Protein AF-A0A7V5PG20-F1 (afdb_monomer)

Mean predicted aligned error: 12.93 Å

Radius of gyration: 19.05 Å; Cα contacts (8 Å, |Δi|>4): 39; chains: 1; bounding box: 41×44×41 Å

Secondary structure (DSSP, 8-state):
-EE-TTT--EE-TT-SB-TTT--B---SS------------------------

Nearest PDB structures (foldseek):
  3b08-assembly1_B  TM=6.495E-01  e=9.567E-01  Mus musculus
  7yui-assembly1_B  TM=6.368E-01  e=1.544E+00  Homo sapiens
  3b08-assembly3_H  TM=6.521E-01  e=2.123E+00  Mus musculus
  9dby-assembly1_M  TM=6.607E-01  e=2.697E+00  Homo sapiens
  2cr8-assembly1_A  TM=5.787E-01  e=3.710E+00  Homo sapiens

pLDDT: mean 75.17, std 14.84, range [47.62, 93.94]

Solvent-accessible surface area (backbone atoms only — not comparable to full-atom values): 3998 Å² total; per-residue (Å²): 128,44,64,37,92,86,78,64,47,84,32,60,82,90,50,58,47,30,92,88,79,66,48,71,50,85,67,97,71,88,79,92,74,93,72,80,81,83,77,81,75,83,89,75,80,85,86,82,80,81,82,84,126

Structure (mmCIF, N/CA/C/O backbone):
data_AF-A0A7V5PG20-F1
#
_entry.id   AF-A0A7V5PG20-F1
#
loop_
_atom_site.group_PDB
_atom_site.id
_atom_site.type_symbol
_atom_site.label_atom_id
_atom_site.label_alt_id
_atom_site.label_comp_id
_atom_site.label_asym_id
_atom_site.label_entity_id
_atom_site.label_seq_id
_atom_site.pdbx_PDB_ins_code
_atom_site.Cartn_x
_atom_site.Cartn_y
_atom_site.Cartn_z
_atom_site.occupancy
_atom_site.B_iso_or_equiv
_atom_site.auth_seq_id
_atom_site.auth_comp_id
_atom_site.auth_asym_id
_atom_site.auth_atom_id
_atom_site.pdbx_PDB_model_num
ATOM 1 N N . MET A 1 1 ? -11.555 -3.798 -0.838 1.00 76.81 1 MET A N 1
ATOM 2 C CA . MET A 1 1 ? -10.932 -3.396 0.445 1.00 76.81 1 MET A CA 1
ATOM 3 C C . MET A 1 1 ? -9.688 -4.229 0.696 1.00 76.81 1 MET A C 1
ATOM 5 O O . MET A 1 1 ? -9.791 -5.422 0.967 1.00 76.81 1 MET A O 1
ATOM 9 N N . ILE A 1 2 ? -8.515 -3.604 0.604 1.00 87.56 2 ILE A N 1
ATOM 10 C CA . ILE A 1 2 ? -7.216 -4.259 0.797 1.00 87.56 2 ILE A CA 1
ATOM 11 C C . ILE A 1 2 ? -6.582 -3.734 2.082 1.00 87.56 2 ILE A C 1
ATOM 13 O O . ILE A 1 2 ? -6.666 -2.549 2.377 1.00 87.56 2 ILE A O 1
ATOM 17 N N . TYR A 1 3 ? -5.912 -4.595 2.844 1.00 90.62 3 TYR A N 1
ATOM 18 C CA . TYR A 1 3 ? -5.138 -4.173 4.010 1.00 90.62 3 TYR A CA 1
ATOM 19 C C . TYR A 1 3 ? -3.647 -4.231 3.714 1.00 90.62 3 TYR A C 1
ATOM 21 O O . TYR A 1 3 ? -3.139 -5.190 3.127 1.00 90.62 3 TYR A O 1
ATOM 29 N N . CYS A 1 4 ? -2.925 -3.204 4.153 1.00 91.06 4 CYS A N 1
ATOM 30 C CA . CYS A 1 4 ? -1.482 -3.160 4.015 1.00 91.06 4 CYS A CA 1
ATOM 31 C C . CYS A 1 4 ? -0.836 -4.316 4.785 1.00 91.06 4 CYS A C 1
ATOM 33 O O . CYS A 1 4 ? -0.944 -4.388 6.008 1.00 91.06 4 CYS A O 1
ATOM 35 N N . ARG A 1 5 ? -0.059 -5.155 4.095 1.00 87.69 5 ARG A N 1
ATOM 36 C CA . ARG A 1 5 ? 0.712 -6.241 4.7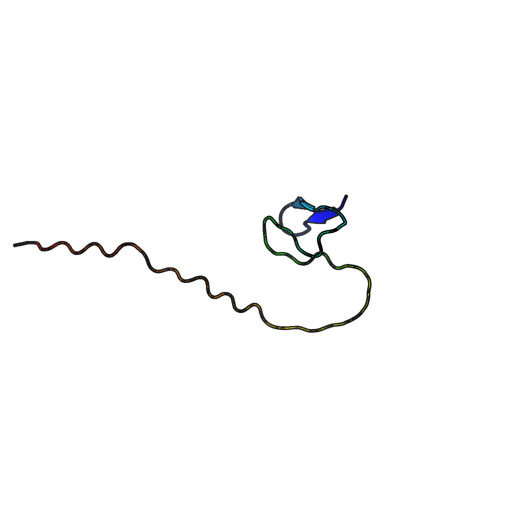23 1.00 87.69 5 ARG A CA 1
ATOM 37 C C . ARG A 1 5 ? 1.780 -5.750 5.706 1.00 87.69 5 ARG A C 1
ATOM 39 O O . ARG A 1 5 ? 2.203 -6.516 6.560 1.00 87.69 5 ARG A O 1
ATOM 46 N N . LYS A 1 6 ? 2.228 -4.496 5.579 1.00 89.00 6 LYS A N 1
ATOM 47 C CA . LYS A 1 6 ? 3.305 -3.934 6.405 1.00 89.00 6 LYS A CA 1
ATOM 48 C C . LYS A 1 6 ? 2.795 -3.235 7.666 1.00 89.00 6 LYS A C 1
ATOM 50 O O . LYS A 1 6 ? 3.419 -3.349 8.711 1.00 89.00 6 LYS A O 1
ATOM 55 N N . CYS A 1 7 ? 1.701 -2.477 7.570 1.00 93.00 7 CYS A N 1
ATOM 56 C CA . CYS A 1 7 ? 1.219 -1.633 8.672 1.00 93.00 7 CYS A CA 1
ATOM 57 C C . CYS A 1 7 ? -0.241 -1.876 9.079 1.00 93.00 7 CYS A C 1
ATOM 59 O O . CYS A 1 7 ? -0.714 -1.226 10.008 1.00 93.00 7 CYS A O 1
ATOM 61 N N . GLY A 1 8 ? -0.968 -2.747 8.369 1.00 92.69 8 GLY A N 1
ATOM 62 C CA . GLY A 1 8 ? -2.374 -3.059 8.639 1.00 92.69 8 GLY A CA 1
ATOM 63 C C . GLY A 1 8 ? -3.375 -1.965 8.256 1.00 92.69 8 GLY A C 1
ATOM 64 O O . GLY A 1 8 ? -4.558 -2.108 8.541 1.00 92.69 8 GLY A O 1
ATOM 65 N N . PHE A 1 9 ? -2.941 -0.868 7.623 1.00 93.94 9 PHE A N 1
ATOM 66 C CA . PHE A 1 9 ? -3.848 0.209 7.218 1.00 93.94 9 PHE A CA 1
ATOM 67 C C . PHE A 1 9 ? -4.777 -0.225 6.081 1.00 93.94 9 PHE A C 1
ATOM 69 O O . PHE A 1 9 ? -4.368 -1.00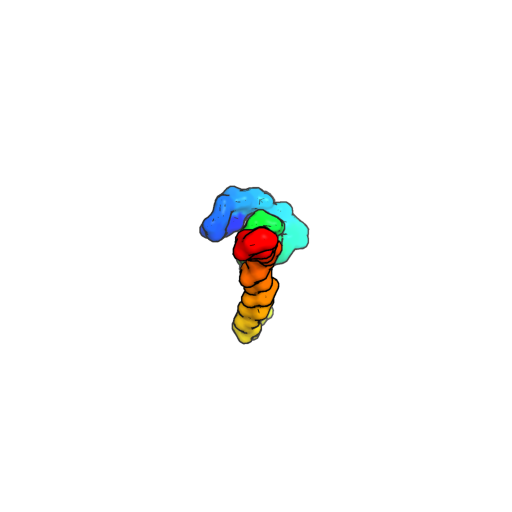1 5.214 1.00 93.94 9 PHE A O 1
ATOM 76 N N . VAL A 1 10 ? -6.001 0.302 6.074 1.00 93.44 10 VAL A N 1
ATOM 77 C CA . VAL A 1 10 ? -6.961 0.075 4.994 1.00 93.44 10 VAL A CA 1
ATOM 78 C C . VAL A 1 10 ? -6.533 0.857 3.754 1.00 93.44 10 VAL A C 1
ATOM 80 O O . VAL A 1 10 ? -6.304 2.063 3.804 1.00 93.44 10 VAL A O 1
ATOM 83 N N . ILE A 1 11 ? -6.375 0.159 2.639 1.00 92.25 11 ILE A N 1
ATOM 84 C CA . ILE A 1 11 ? -5.980 0.729 1.359 1.00 92.25 11 ILE A CA 1
ATOM 85 C C . ILE A 1 11 ? -7.197 0.690 0.426 1.00 92.25 11 ILE A C 1
ATOM 87 O O . ILE A 1 11 ? -7.806 -0.377 0.272 1.00 92.25 11 ILE A O 1
ATOM 91 N N . PRO A 1 12 ? -7.567 1.829 -0.185 1.00 90.38 12 PRO A N 1
ATOM 92 C CA . PRO A 1 12 ? -8.622 1.860 -1.190 1.00 90.38 12 PRO A CA 1
ATOM 93 C C . PRO A 1 12 ? -8.188 1.102 -2.454 1.00 90.38 12 PRO A C 1
ATOM 95 O O . PRO A 1 12 ? -7.010 1.089 -2.804 1.00 90.38 12 PRO A O 1
ATOM 98 N N . ASP A 1 13 ? -9.132 0.467 -3.147 1.00 84.62 13 ASP A N 1
ATOM 99 C CA . ASP A 1 13 ? -8.862 -0.422 -4.292 1.00 84.62 13 ASP A CA 1
ATOM 100 C C . ASP A 1 13 ? -8.285 0.322 -5.530 1.00 84.62 13 ASP A C 1
ATOM 102 O O . ASP A 1 13 ? -7.606 -0.268 -6.384 1.00 84.62 13 ASP A O 1
ATOM 106 N N . ASP A 1 14 ? -8.461 1.646 -5.571 1.00 87.56 14 ASP A N 1
ATOM 107 C CA . ASP A 1 14 ? -7.860 2.559 -6.554 1.00 87.56 14 ASP A CA 1
ATOM 108 C C . ASP A 1 14 ? -6.388 2.892 -6.256 1.00 87.56 14 ASP A C 1
ATOM 110 O O . ASP A 1 14 ? -5.677 3.426 -7.107 1.00 87.56 14 ASP A O 1
ATOM 114 N N . SER A 1 15 ? -5.897 2.579 -5.053 1.00 85.62 15 SER A N 1
ATOM 115 C CA . SER A 1 15 ? -4.518 2.865 -4.659 1.00 85.62 15 SER A CA 1
ATOM 116 C C . SER A 1 15 ? -3.570 1.715 -4.979 1.00 85.62 15 SER A C 1
ATOM 118 O O . SER A 1 15 ? -3.783 0.558 -4.623 1.00 85.62 15 SER A O 1
ATOM 120 N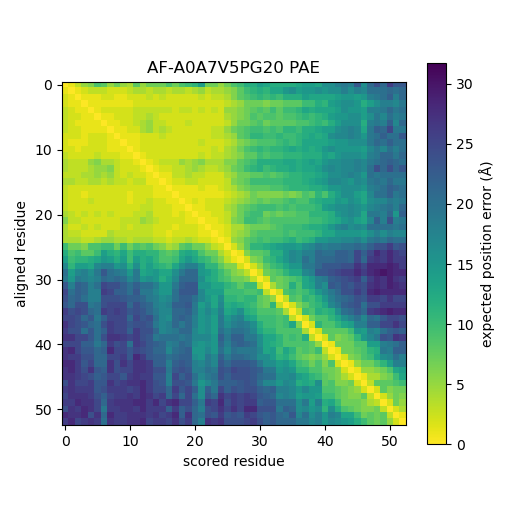 N . VAL A 1 16 ? -2.454 2.071 -5.610 1.00 86.38 16 VAL A N 1
ATOM 121 C CA . VAL A 1 16 ? -1.326 1.178 -5.921 1.00 86.38 16 VAL A CA 1
ATOM 122 C C . VAL A 1 16 ? -0.270 1.133 -4.810 1.00 86.38 16 VAL A C 1
ATOM 124 O O . VAL A 1 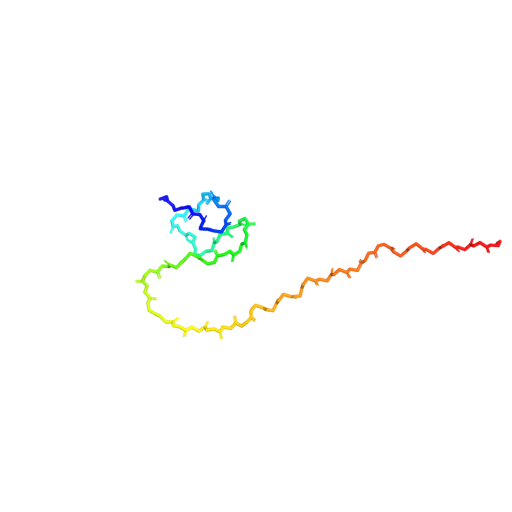16 ? 0.555 0.225 -4.777 1.00 86.38 16 VAL A O 1
ATOM 127 N N . PHE A 1 17 ? -0.313 2.064 -3.852 1.00 90.88 17 PHE A N 1
ATOM 128 C CA . PHE A 1 17 ? 0.593 2.112 -2.701 1.00 90.88 17 PHE A CA 1
ATOM 129 C C . PHE A 1 17 ? -0.175 2.426 -1.417 1.00 90.88 17 PHE A C 1
ATOM 131 O O . PHE A 1 17 ? -1.226 3.061 -1.434 1.00 90.88 17 PHE A O 1
ATOM 138 N N . CYS A 1 18 ? 0.369 2.001 -0.280 1.00 92.00 18 CYS A N 1
ATOM 139 C CA . CYS A 1 18 ? -0.178 2.318 1.028 1.00 92.00 18 CYS A CA 1
ATOM 140 C C . CYS A 1 18 ? 0.068 3.800 1.357 1.00 92.00 18 CYS A C 1
ATOM 142 O O . CYS A 1 18 ? 1.230 4.176 1.535 1.00 92.00 18 CYS A O 1
ATOM 144 N N . PRO A 1 19 ? -0.978 4.625 1.545 1.00 89.69 19 PRO A N 1
ATOM 145 C CA . PRO A 1 19 ? -0.815 6.049 1.849 1.00 89.69 19 PRO A CA 1
ATOM 146 C C . PRO A 1 19 ? -0.191 6.293 3.229 1.00 89.69 19 PRO A C 1
ATOM 148 O O . PRO A 1 19 ? 0.368 7.352 3.484 1.00 89.69 19 PRO A O 1
ATOM 151 N N . LYS A 1 20 ? -0.256 5.304 4.130 1.00 91.56 20 LYS A N 1
ATOM 152 C CA . LYS A 1 20 ? 0.288 5.420 5.486 1.00 91.56 20 LYS A CA 1
ATOM 153 C C . LYS A 1 20 ? 1.790 5.136 5.559 1.00 91.56 20 LYS A C 1
ATOM 155 O O . LYS A 1 20 ? 2.488 5.740 6.363 1.00 91.56 20 LYS A O 1
ATOM 160 N N . CYS A 1 21 ? 2.287 4.160 4.799 1.00 90.69 21 CYS A N 1
ATOM 161 C CA . CYS A 1 21 ? 3.668 3.675 4.943 1.00 90.69 21 CYS A CA 1
ATOM 162 C C . CYS A 1 21 ? 4.444 3.550 3.628 1.00 90.69 21 CYS A C 1
ATOM 164 O O . CYS A 1 21 ? 5.569 3.050 3.642 1.00 90.69 21 CYS A O 1
ATOM 166 N N . GLY A 1 22 ? 3.835 3.920 2.499 1.00 86.44 22 GLY A N 1
ATOM 167 C CA . GLY A 1 22 ? 4.441 3.883 1.167 1.00 86.44 22 GLY A CA 1
ATOM 168 C C . GLY A 1 22 ? 4.647 2.482 0.588 1.00 86.44 22 GLY A C 1
ATOM 169 O O . GLY A 1 22 ? 5.296 2.332 -0.439 1.00 86.44 22 GLY A O 1
ATOM 170 N N . THR A 1 23 ? 4.143 1.426 1.236 1.00 88.81 23 THR A N 1
ATOM 171 C CA . THR A 1 23 ? 4.338 0.052 0.746 1.00 88.81 23 THR A CA 1
ATOM 172 C C . THR A 1 23 ? 3.500 -0.202 -0.503 1.00 88.81 23 THR A C 1
ATOM 174 O O . THR A 1 23 ? 2.292 0.025 -0.440 1.00 88.81 23 THR A O 1
ATOM 177 N N . PRO A 1 24 ? 4.092 -0.697 -1.603 1.00 87.00 24 PRO A N 1
ATOM 178 C CA . PRO A 1 24 ? 3.344 -1.036 -2.805 1.00 87.00 24 PRO A CA 1
ATOM 179 C C . PRO A 1 24 ? 2.320 -2.129 -2.523 1.00 87.00 24 PRO A C 1
ATOM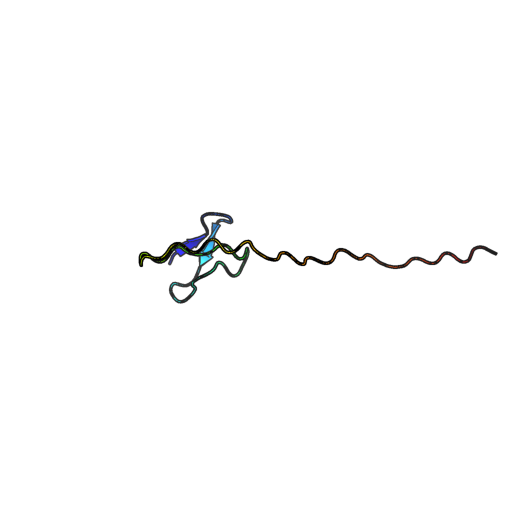 181 O O . PRO A 1 24 ? 2.598 -3.114 -1.833 1.00 87.00 24 PRO A O 1
ATOM 184 N N . VAL A 1 25 ? 1.129 -1.949 -3.077 1.00 85.69 25 VAL A N 1
ATOM 185 C CA . VAL A 1 25 ? 0.108 -2.985 -3.148 1.00 85.69 25 VAL A CA 1
ATOM 186 C C . VAL A 1 25 ? 0.371 -3.731 -4.441 1.00 85.69 25 VAL A C 1
ATOM 188 O O . VAL A 1 25 ? 0.172 -3.181 -5.519 1.00 85.69 25 VAL A O 1
ATOM 191 N N . ALA A 1 26 ? 0.889 -4.954 -4.346 1.00 71.50 26 ALA A N 1
ATOM 192 C CA . ALA A 1 26 ? 1.135 -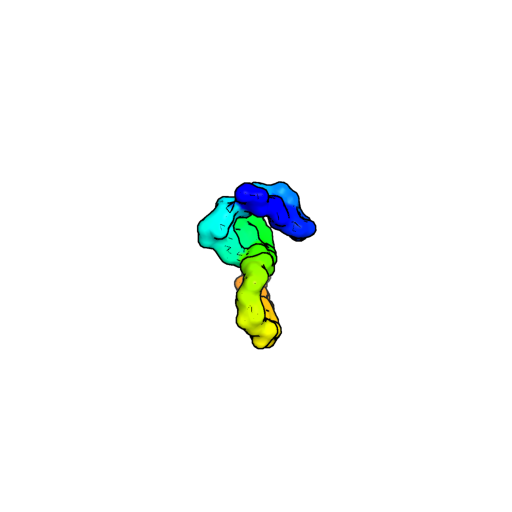5.784 -5.517 1.00 71.50 26 ALA A CA 1
ATOM 193 C C . ALA A 1 26 ? -0.204 -6.064 -6.224 1.00 71.50 26 ALA A C 1
ATOM 195 O O . ALA A 1 26 ? -0.940 -6.964 -5.819 1.00 71.50 26 ALA A O 1
ATOM 196 N N . LYS A 1 27 ? -0.548 -5.264 -7.242 1.00 66.00 27 LYS A N 1
ATOM 197 C CA . LYS A 1 27 ? -1.591 -5.637 -8.198 1.00 66.00 27 LYS A CA 1
ATOM 198 C C . LYS A 1 27 ? -1.045 -6.786 -9.055 1.00 66.00 27 LYS A C 1
ATOM 200 O O . LYS A 1 27 ? 0.148 -6.789 -9.365 1.00 66.00 27 LYS A O 1
ATOM 205 N N . PRO A 1 28 ? -1.872 -7.788 -9.378 1.00 54.84 28 PRO A N 1
ATOM 206 C CA . PRO A 1 28 ? -1.404 -9.020 -9.989 1.00 54.84 28 PRO A CA 1
ATOM 207 C C . PRO A 1 28 ? -1.232 -8.868 -11.503 1.00 54.84 28 PRO A C 1
ATOM 209 O O . PRO A 1 28 ? -1.864 -9.611 -12.228 1.00 54.84 28 PRO A O 1
ATOM 212 N N . GLU A 1 29 ? -0.404 -7.943 -11.993 1.00 60.94 29 GLU A N 1
ATOM 213 C CA . GLU A 1 29 ? -0.002 -7.915 -13.411 1.00 60.94 29 GLU A CA 1
ATOM 214 C C . GLU A 1 29 ? 1.492 -7.561 -13.525 1.00 60.94 29 GLU A C 1
ATOM 216 O O . GLU A 1 29 ? 1.915 -6.416 -13.411 1.00 60.94 29 GLU A O 1
ATOM 221 N N . GLU A 1 30 ? 2.270 -8.643 -13.598 1.00 61.84 30 GLU A N 1
ATOM 222 C CA . GLU A 1 30 ? 3.560 -8.857 -14.265 1.00 61.84 30 GLU A CA 1
ATOM 223 C C . GLU A 1 30 ? 4.490 -7.654 -14.535 1.00 61.84 30 GLU A C 1
ATOM 225 O O . GLU A 1 30 ? 4.251 -6.826 -15.407 1.00 61.84 30 GLU A O 1
ATOM 230 N N . GLY A 1 31 ? 5.653 -7.642 -13.868 1.00 53.81 31 GLY A N 1
ATOM 231 C CA . GLY A 1 31 ? 6.792 -6.820 -14.289 1.00 53.81 31 GLY A CA 1
ATOM 232 C C . GLY A 1 31 ? 7.727 -6.428 -13.154 1.00 53.81 31 GLY A C 1
ATOM 233 O O . GLY A 1 31 ? 7.575 -5.383 -12.529 1.00 53.81 31 GLY A O 1
ATOM 234 N N . LYS A 1 32 ? 8.741 -7.257 -12.888 1.00 60.16 32 LYS A N 1
ATOM 235 C CA . LYS A 1 32 ? 9.860 -6.899 -12.008 1.00 60.16 32 LYS A CA 1
ATOM 236 C C . LYS A 1 32 ? 10.530 -5.623 -12.520 1.00 60.16 32 LYS A C 1
ATOM 238 O O . LYS A 1 32 ? 11.060 -5.609 -13.625 1.00 60.16 32 LYS A O 1
ATOM 243 N N . SER A 1 33 ? 10.623 -4.598 -11.687 1.00 47.62 33 SER A N 1
ATOM 244 C CA . SER A 1 33 ? 11.702 -3.616 -11.772 1.00 47.62 33 SER A CA 1
ATOM 245 C C . SER A 1 33 ? 12.010 -3.137 -10.368 1.00 47.62 33 SER A C 1
ATOM 247 O O . SER A 1 33 ? 11.337 -2.306 -9.772 1.00 47.62 33 SER A O 1
ATOM 249 N N . THR A 1 34 ? 13.023 -3.783 -9.813 1.00 56.41 34 THR A N 1
ATOM 250 C CA . THR A 1 34 ? 13.794 -3.312 -8.679 1.00 56.41 34 THR A CA 1
ATOM 251 C C . THR A 1 34 ? 14.418 -1.968 -9.045 1.00 56.41 34 THR A C 1
ATOM 253 O O . THR A 1 34 ? 15.482 -1.946 -9.659 1.00 56.41 34 THR A O 1
ATOM 256 N N . ASP A 1 35 ? 13.794 -0.859 -8.665 1.00 60.19 35 ASP A N 1
ATOM 257 C CA . ASP A 1 35 ? 14.539 0.379 -8.467 1.00 60.19 35 ASP A CA 1
ATOM 258 C C . ASP A 1 35 ? 14.516 0.750 -6.988 1.00 60.19 35 ASP A C 1
ATOM 260 O O . ASP A 1 35 ? 13.486 0.755 -6.311 1.00 60.19 35 ASP A O 1
ATOM 264 N N . ARG A 1 36 ? 15.725 0.927 -6.471 1.00 57.66 36 ARG A N 1
ATOM 265 C CA . ARG A 1 36 ? 16.027 1.116 -5.061 1.00 57.66 36 ARG A CA 1
ATOM 266 C C . ARG A 1 36 ? 15.474 2.469 -4.655 1.00 57.66 36 ARG A C 1
ATOM 268 O O . ARG A 1 36 ? 15.927 3.489 -5.156 1.00 57.66 36 ARG A O 1
ATOM 275 N N . GLY A 1 37 ? 14.535 2.461 -3.710 1.00 55.81 37 GLY A N 1
ATOM 276 C CA . GLY A 1 37 ? 14.012 3.672 -3.096 1.00 55.81 37 GLY A CA 1
ATOM 277 C C . GLY A 1 37 ? 15.139 4.636 -2.737 1.00 55.81 37 GLY A C 1
ATOM 278 O O . GLY A 1 37 ? 15.951 4.368 -1.852 1.00 55.81 37 GLY A O 1
ATOM 279 N N . SER A 1 38 ? 15.160 5.767 -3.435 1.00 52.62 38 SER A N 1
ATOM 280 C CA . SER A 1 38 ? 15.933 6.941 -3.066 1.00 52.62 38 SER A CA 1
ATOM 281 C C . SER A 1 38 ? 15.255 7.567 -1.848 1.00 52.62 38 SER A C 1
ATOM 283 O O . SER A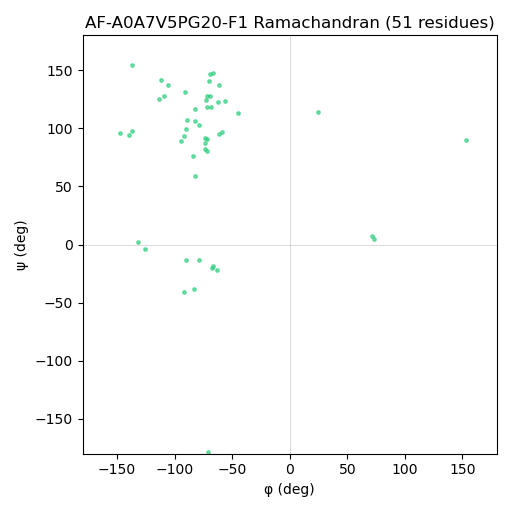 1 38 ? 14.432 8.475 -1.940 1.00 52.62 38 SER A O 1
ATOM 285 N N . GLY A 1 39 ? 15.533 6.996 -0.678 1.00 55.06 39 GLY A N 1
ATOM 286 C CA . GLY A 1 39 ? 15.203 7.595 0.602 1.00 55.06 39 GLY A CA 1
ATOM 287 C C . GLY A 1 39 ? 16.149 8.757 0.863 1.00 55.06 39 GLY A C 1
ATOM 288 O O . GLY A 1 39 ? 17.115 8.599 1.601 1.00 55.06 39 GLY A O 1
ATOM 289 N N . ARG A 1 40 ? 15.870 9.932 0.293 1.00 50.09 40 ARG A N 1
ATOM 290 C CA . ARG A 1 40 ? 16.381 11.186 0.854 1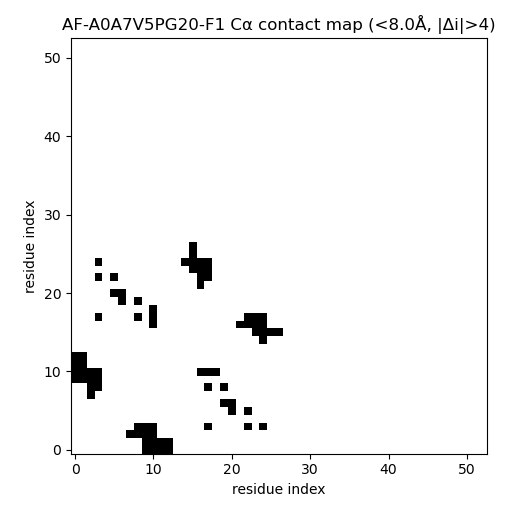.00 50.09 40 ARG A CA 1
ATOM 291 C C . ARG A 1 40 ? 15.42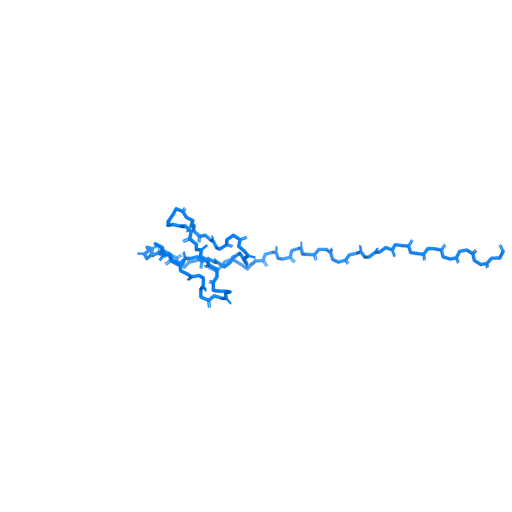1 11.614 1.961 1.00 50.09 40 ARG A C 1
ATOM 293 O O . ARG A 1 40 ? 14.576 12.477 1.772 1.00 50.09 40 ARG A O 1
ATOM 300 N N . VAL A 1 41 ? 15.513 10.953 3.113 1.00 61.09 41 VAL A N 1
ATOM 301 C CA . VAL A 1 41 ? 15.091 11.592 4.361 1.00 61.09 41 VAL A CA 1
ATOM 302 C C . VAL A 1 41 ? 16.284 12.436 4.774 1.00 61.09 41 VAL A C 1
ATOM 304 O O . VAL A 1 41 ? 17.365 11.892 4.977 1.00 61.09 41 VAL A O 1
ATOM 307 N N . GLU A 1 42 ? 16.116 13.751 4.823 1.00 53.72 42 GLU A N 1
ATOM 308 C CA . GLU A 1 42 ? 17.119 14.674 5.350 1.00 53.72 42 GLU A CA 1
ATOM 309 C C . GLU A 1 42 ? 16.864 14.854 6.853 1.00 53.72 42 GLU A C 1
ATOM 311 O O . GLU A 1 42 ? 15.965 15.608 7.226 1.00 53.72 42 GLU A O 1
ATOM 316 N N . PRO A 1 43 ? 17.590 14.171 7.756 1.00 69.75 43 PRO A N 1
ATOM 317 C CA . PRO A 1 43 ? 17.618 14.569 9.151 1.00 69.75 43 PRO A CA 1
ATOM 318 C C . PRO A 1 43 ? 18.641 15.701 9.309 1.00 69.75 43 PRO A C 1
ATOM 320 O O . PRO A 1 43 ? 19.847 15.473 9.275 1.00 69.75 43 PRO A O 1
ATOM 323 N N . GLY A 1 44 ? 18.169 16.933 9.488 1.00 61.38 44 GLY A N 1
ATOM 324 C CA . GLY A 1 44 ? 18.999 18.080 9.862 1.00 61.38 44 GLY A CA 1
ATOM 325 C C . GLY A 1 44 ? 18.284 18.898 10.929 1.00 61.38 44 GLY A C 1
ATOM 326 O O . GLY A 1 44 ? 17.363 19.642 10.614 1.00 61.38 44 GLY A O 1
ATOM 327 N N . GLY A 1 45 ? 18.648 18.673 12.193 1.00 68.12 45 GLY A N 1
ATOM 328 C CA . GLY A 1 45 ? 17.995 19.231 13.380 1.00 68.12 45 GLY A CA 1
ATOM 329 C C . GLY A 1 45 ? 18.208 20.740 13.607 1.00 68.12 45 GLY A C 1
ATOM 330 O O . GLY A 1 45 ? 18.857 21.414 12.808 1.00 68.12 45 GLY A O 1
ATOM 331 N N . PRO A 1 46 ? 17.651 21.288 14.704 1.00 74.94 46 PRO A N 1
ATOM 332 C CA . PRO A 1 46 ? 17.717 22.713 15.011 1.00 74.94 46 PRO A CA 1
ATOM 333 C C . PRO A 1 46 ? 19.142 23.155 15.376 1.00 74.94 46 PRO A C 1
ATOM 335 O O . PRO A 1 46 ? 19.781 22.591 16.263 1.00 74.94 46 PRO A O 1
ATOM 338 N N . GLN A 1 47 ? 19.618 24.204 14.706 1.00 70.31 47 GLN A N 1
ATOM 339 C CA . GLN A 1 47 ? 20.910 24.848 14.952 1.00 70.31 47 GLN A CA 1
ATOM 340 C C . GLN A 1 47 ? 20.841 25.676 16.249 1.00 70.31 47 GLN A C 1
ATOM 342 O O . GLN A 1 47 ? 20.521 26.863 16.210 1.00 70.31 47 GLN A O 1
ATOM 347 N N . ILE A 1 48 ? 21.112 25.069 17.409 1.00 75.38 48 ILE A N 1
ATOM 348 C CA . ILE A 1 48 ? 21.290 25.827 18.658 1.00 75.38 48 ILE A CA 1
ATOM 349 C C . ILE A 1 48 ? 22.696 26.440 18.692 1.00 75.38 48 ILE A C 1
ATOM 351 O O . ILE A 1 48 ? 23.684 25.760 18.952 1.00 75.38 48 ILE A O 1
ATOM 355 N N . ASN A 1 49 ? 22.809 27.739 18.422 1.00 77.12 49 ASN A N 1
ATOM 356 C CA . ASN A 1 49 ? 24.045 28.491 18.626 1.00 77.12 49 ASN A CA 1
ATOM 357 C C . ASN A 1 49 ? 24.022 29.174 20.002 1.00 77.12 49 ASN A C 1
ATOM 359 O O . ASN A 1 49 ? 23.586 30.307 20.173 1.00 77.12 49 ASN A O 1
ATOM 363 N N . THR A 1 50 ? 24.506 28.477 21.028 1.00 75.06 50 THR A N 1
ATOM 364 C CA . THR A 1 50 ? 24.776 29.089 22.335 1.00 75.06 50 THR A CA 1
ATOM 365 C C . THR A 1 50 ? 26.005 29.990 22.249 1.00 75.06 50 THR A C 1
ATOM 367 O O . THR A 1 50 ? 27.126 29.543 22.498 1.00 75.06 50 THR A O 1
ATOM 370 N N . ASN A 1 51 ? 25.801 31.270 21.940 1.00 80.44 51 ASN A N 1
ATOM 371 C CA . ASN A 1 51 ? 26.818 32.292 22.170 1.00 80.44 51 ASN A CA 1
ATOM 372 C C . ASN A 1 51 ? 26.895 32.568 23.675 1.00 80.44 51 ASN A C 1
ATOM 374 O O . ASN A 1 51 ? 26.149 33.375 24.223 1.00 80.44 51 ASN A O 1
ATOM 378 N N . LYS A 1 52 ? 27.785 31.833 24.344 1.00 72.62 52 LYS A N 1
ATOM 379 C CA . LYS A 1 52 ? 28.202 32.079 25.722 1.00 72.62 52 LYS A CA 1
ATOM 380 C C . LYS A 1 52 ? 29.439 32.981 25.705 1.00 72.62 52 LYS A C 1
ATOM 382 O O . LYS A 1 52 ? 30.551 32.474 25.580 1.00 72.62 52 LYS A O 1
ATOM 387 N N . THR A 1 53 ? 29.233 34.290 25.817 1.00 54.34 53 THR A N 1
ATOM 388 C CA . THR A 1 53 ? 30.087 35.278 26.512 1.00 54.34 53 THR A CA 1
ATOM 389 C C . THR A 1 53 ? 29.314 36.582 26.595 1.00 54.34 53 THR A C 1
ATOM 391 O O . THR A 1 53 ? 28.833 37.031 25.532 1.00 54.34 53 THR A O 1
#

Sequence (53 aa):
MIYCRKCGFVIPDDSVFCPKCGTPVAKPEEGKSTDRGSGRVEPGGPQINTNKT

Foldseek 3Di:
DDADPPPRDDDDPPDQADPVPRHGDDDPDDDDDDDDDPPPPDPDDDDDDPPDD